Protein AF-A0A8W8LAD9-F1 (afdb_monomer_lite)

Structure (mmCIF, N/CA/C/O backbone):
data_AF-A0A8W8LAD9-F1
#
_entry.id   AF-A0A8W8LAD9-F1
#
loop_
_atom_site.group_PDB
_atom_site.id
_atom_site.type_symbol
_atom_site.label_atom_id
_atom_site.label_alt_id
_atom_site.label_comp_id
_atom_site.label_asym_id
_atom_site.label_entity_id
_atom_site.label_seq_id
_atom_site.pdbx_PDB_ins_code
_atom_site.Cartn_x
_atom_site.Cartn_y
_atom_site.Cartn_z
_atom_site.occupancy
_atom_site.B_iso_or_equiv
_atom_site.auth_seq_id
_atom_site.auth_comp_id
_atom_site.auth_asym_id
_atom_site.auth_atom_id
_atom_site.pdbx_PDB_model_num
ATOM 1 N N . MET A 1 1 ? -3.032 -7.713 -6.790 1.00 77.12 1 MET A N 1
ATOM 2 C CA . MET A 1 1 ? -3.768 -6.430 -6.745 1.00 77.12 1 MET A CA 1
ATOM 3 C C . MET A 1 1 ? -3.231 -5.543 -7.845 1.00 77.12 1 MET A C 1
ATOM 5 O O . MET A 1 1 ? -2.035 -5.616 -8.120 1.00 77.12 1 MET A O 1
ATOM 9 N N . THR A 1 2 ? -4.099 -4.743 -8.460 1.00 82.81 2 THR A N 1
ATOM 10 C CA . THR A 1 2 ? -3.738 -3.915 -9.614 1.00 82.81 2 THR A CA 1
ATOM 11 C C . THR A 1 2 ? -4.268 -2.495 -9.438 1.00 82.81 2 THR A C 1
ATOM 13 O O . THR A 1 2 ? -5.441 -2.317 -9.108 1.00 82.81 2 THR A O 1
ATOM 16 N N . PHE A 1 3 ? -3.408 -1.509 -9.668 1.00 80.69 3 PHE A N 1
ATOM 17 C CA . PHE A 1 3 ? -3.699 -0.082 -9.674 1.00 80.69 3 PHE A CA 1
ATOM 18 C C . PHE A 1 3 ? -3.751 0.407 -11.121 1.00 80.69 3 PHE A C 1
ATOM 20 O O . PHE A 1 3 ? -2.808 0.223 -11.886 1.00 80.69 3 PHE A O 1
ATOM 27 N N . ASP A 1 4 ? -4.869 1.022 -11.499 1.00 83.62 4 ASP A N 1
ATOM 28 C CA . ASP A 1 4 ? -5.050 1.622 -12.819 1.00 83.62 4 ASP A CA 1
ATOM 29 C C . ASP A 1 4 ? -4.701 3.112 -12.755 1.00 83.62 4 ASP A C 1
ATOM 31 O O . ASP A 1 4 ? -5.541 3.957 -12.424 1.00 83.62 4 ASP A O 1
ATOM 35 N N . TYR A 1 5 ? -3.446 3.438 -13.065 1.00 83.12 5 TYR A N 1
ATOM 36 C CA . TYR A 1 5 ? -2.963 4.815 -12.968 1.00 83.12 5 TYR A CA 1
ATOM 37 C C . TYR A 1 5 ? -3.511 5.760 -14.039 1.00 83.12 5 TYR A C 1
ATOM 39 O O . TYR A 1 5 ? -3.351 6.973 -13.921 1.00 83.12 5 TYR A O 1
ATOM 47 N N . SER A 1 6 ? -4.224 5.240 -15.046 1.00 85.12 6 SER A N 1
ATOM 48 C CA . SER A 1 6 ? -4.995 6.092 -15.959 1.00 85.12 6 SER A CA 1
ATOM 49 C C . SER A 1 6 ? -6.181 6.764 -15.256 1.00 85.12 6 SER A C 1
ATOM 51 O O . SER A 1 6 ? -6.637 7.820 -15.688 1.00 85.12 6 SER A O 1
ATOM 53 N N . LYS A 1 7 ? -6.654 6.176 -14.147 1.00 79.31 7 LYS A N 1
ATOM 54 C CA . LYS A 1 7 ? -7.744 6.705 -13.313 1.00 79.31 7 LYS A CA 1
ATOM 55 C C . LYS A 1 7 ? -7.243 7.468 -12.090 1.00 79.31 7 LYS A C 1
ATOM 57 O O . LYS A 1 7 ? -7.933 8.361 -11.615 1.00 79.31 7 LYS A O 1
ATOM 62 N N . CYS A 1 8 ? -6.062 7.125 -11.578 1.00 73.50 8 CYS A N 1
ATOM 63 C CA . CYS A 1 8 ? -5.424 7.815 -10.459 1.00 73.50 8 CYS A CA 1
ATOM 64 C C . CYS A 1 8 ? -3.922 7.942 -10.721 1.00 73.50 8 CYS A C 1
ATOM 66 O O . CYS A 1 8 ? -3.195 6.963 -10.624 1.00 73.50 8 CYS A O 1
ATOM 68 N N . SER A 1 9 ? -3.429 9.142 -11.026 1.00 81.25 9 SER A N 1
ATOM 69 C CA . SER A 1 9 ? -2.015 9.335 -11.386 1.00 81.25 9 SER A CA 1
ATOM 70 C C . SER A 1 9 ? -1.041 9.186 -10.211 1.00 81.25 9 SER A C 1
ATOM 72 O O . SER A 1 9 ? 0.173 9.231 -10.408 1.00 81.25 9 SER A O 1
ATOM 74 N N . THR A 1 10 ? -1.539 9.059 -8.979 1.00 82.94 10 THR A N 1
ATOM 75 C CA . THR A 1 10 ? -0.693 8.839 -7.809 1.00 82.94 10 THR A CA 1
ATOM 76 C C . THR A 1 10 ? -0.142 7.420 -7.843 1.00 82.94 10 THR A C 1
ATOM 78 O O . THR A 1 10 ? -0.891 6.454 -7.720 1.00 82.94 10 THR A O 1
ATOM 81 N N . VAL A 1 11 ? 1.180 7.297 -7.961 1.00 86.81 11 VAL A N 1
ATOM 82 C CA . VAL A 1 11 ? 1.866 6.006 -7.867 1.00 86.81 11 VAL A CA 1
ATOM 83 C C . VAL A 1 11 ? 1.709 5.465 -6.452 1.00 86.81 11 VAL A C 1
ATOM 85 O O . VAL A 1 11 ? 2.156 6.084 -5.488 1.00 86.81 11 VAL A O 1
ATOM 88 N N . GLN A 1 12 ? 1.070 4.306 -6.348 1.00 85.38 12 GLN A N 1
ATOM 89 C CA . GLN A 1 12 ? 0.812 3.600 -5.102 1.00 85.38 12 GLN A CA 1
ATOM 90 C C . GLN A 1 12 ? 1.642 2.326 -5.056 1.00 85.38 12 GLN A C 1
ATOM 92 O O . GLN A 1 12 ? 2.158 1.848 -6.067 1.00 85.38 12 GLN A O 1
ATOM 97 N N . ALA A 1 13 ? 1.813 1.773 -3.860 1.00 87.88 13 ALA A N 1
ATOM 98 C CA . ALA A 1 13 ? 2.574 0.542 -3.670 1.00 87.88 13 ALA A CA 1
ATOM 99 C C . ALA A 1 13 ? 4.032 0.589 -4.157 1.00 87.88 13 ALA A C 1
ATOM 101 O O . ALA A 1 13 ? 4.663 -0.464 -4.249 1.00 87.88 13 ALA A O 1
ATOM 102 N N . PHE A 1 14 ? 4.543 1.779 -4.495 1.00 91.38 14 PHE A N 1
ATOM 103 C CA . PHE A 1 14 ? 5.841 1.992 -5.133 1.00 91.38 14 PHE A CA 1
ATOM 104 C C . PHE A 1 14 ? 6.059 1.103 -6.370 1.00 91.38 14 PHE A C 1
ATOM 106 O O . PHE A 1 14 ? 7.172 0.630 -6.604 1.00 91.38 14 PHE A O 1
ATOM 113 N N . SER A 1 15 ? 4.995 0.854 -7.142 1.00 90.88 15 SER A N 1
ATOM 114 C CA . SER A 1 15 ? 5.026 0.050 -8.368 1.00 90.88 15 SER A CA 1
ATOM 115 C C . SER A 1 15 ? 4.668 0.917 -9.565 1.00 90.88 15 SER A C 1
ATOM 117 O O . SER A 1 15 ? 3.594 1.519 -9.582 1.00 90.88 15 SER A O 1
ATOM 119 N N . GLN A 1 16 ? 5.548 0.963 -10.566 1.00 90.56 16 GLN A N 1
ATOM 120 C CA . GLN A 1 16 ? 5.328 1.719 -11.800 1.00 90.56 16 GLN A CA 1
ATOM 121 C C . GLN A 1 16 ? 4.215 1.103 -12.649 1.00 90.56 16 GLN A C 1
ATOM 123 O O . GLN A 1 16 ? 3.395 1.804 -13.234 1.00 90.56 16 GLN A O 1
ATOM 128 N N . GLU A 1 17 ? 4.190 -0.222 -12.700 1.00 90.06 17 GLU A N 1
ATOM 129 C CA . GLU A 1 17 ? 3.254 -1.027 -13.474 1.00 90.06 17 GLU A CA 1
ATOM 130 C C . GLU A 1 17 ? 1.891 -1.128 -12.781 1.00 90.06 17 GLU A C 1
ATOM 132 O O . GLU A 1 17 ? 0.915 -1.567 -13.385 1.00 90.06 17 GLU A O 1
ATOM 137 N N . GLY A 1 18 ? 1.829 -0.752 -11.499 1.00 88.19 18 GLY A N 1
ATOM 138 C CA . GLY A 1 18 ? 0.628 -0.832 -10.679 1.00 88.19 18 GLY A CA 1
ATOM 139 C C . GLY A 1 18 ? 0.247 -2.265 -10.321 1.00 88.19 18 GLY A C 1
ATOM 140 O O . GLY A 1 18 ? -0.863 -2.494 -9.859 1.00 88.19 18 GLY A O 1
ATOM 141 N N . ILE A 1 19 ? 1.122 -3.251 -10.514 1.00 89.12 19 ILE A N 1
ATOM 142 C CA . ILE A 1 19 ? 0.826 -4.663 -10.247 1.00 89.12 19 ILE A CA 1
ATOM 143 C C . ILE A 1 19 ? 1.607 -5.099 -9.012 1.00 89.12 19 ILE A C 1
ATOM 145 O O . ILE A 1 19 ? 2.827 -4.997 -8.982 1.00 89.12 19 ILE A O 1
ATOM 149 N N . VAL A 1 20 ? 0.915 -5.632 -8.003 1.00 89.00 20 VAL A N 1
ATOM 150 C CA . VAL A 1 20 ? 1.547 -6.193 -6.798 1.00 89.00 20 VAL A CA 1
ATOM 151 C C . VAL A 1 20 ? 0.904 -7.511 -6.377 1.00 89.00 20 VAL A C 1
ATOM 153 O O . VAL A 1 20 ? -0.308 -7.708 -6.510 1.00 89.00 20 VAL A O 1
ATOM 156 N N . SER A 1 21 ? 1.704 -8.406 -5.807 1.00 88.81 21 SER A N 1
ATOM 157 C CA . SER A 1 21 ? 1.265 -9.712 -5.303 1.00 88.81 21 SER A CA 1
ATOM 158 C C . SER A 1 21 ? 1.271 -9.730 -3.780 1.00 88.81 21 SER A C 1
ATOM 160 O O . SER A 1 21 ? 2.230 -9.279 -3.163 1.00 88.81 21 SER A O 1
ATOM 162 N N . CYS A 1 22 ? 0.221 -10.260 -3.153 1.00 87.56 22 CYS A N 1
ATOM 163 C CA . CYS A 1 22 ? 0.200 -10.418 -1.699 1.00 87.56 22 CYS A CA 1
ATOM 164 C C . CYS A 1 22 ? 1.201 -11.499 -1.276 1.00 87.56 22 CYS A C 1
ATOM 166 O O . CYS A 1 22 ? 1.180 -12.599 -1.825 1.00 87.56 22 CYS A O 1
ATOM 168 N N . VAL A 1 23 ? 2.071 -11.180 -0.318 1.00 86.88 23 VAL A N 1
ATOM 169 C CA . VAL A 1 23 ? 3.043 -12.123 0.258 1.00 86.88 23 VAL A CA 1
ATOM 170 C C . VAL A 1 23 ? 2.556 -12.622 1.610 1.00 86.88 23 VAL A C 1
ATOM 172 O O . VAL A 1 23 ? 2.636 -13.811 1.903 1.00 86.88 23 VAL A O 1
ATOM 175 N N . TYR A 1 24 ? 2.053 -11.714 2.443 1.00 84.62 24 TYR A N 1
ATOM 176 C CA . TYR A 1 24 ? 1.583 -12.033 3.784 1.00 84.62 24 TYR A CA 1
ATOM 177 C C . TYR A 1 24 ? 0.542 -11.016 4.234 1.00 84.62 24 TYR A C 1
ATOM 179 O O . TYR A 1 24 ? 0.640 -9.838 3.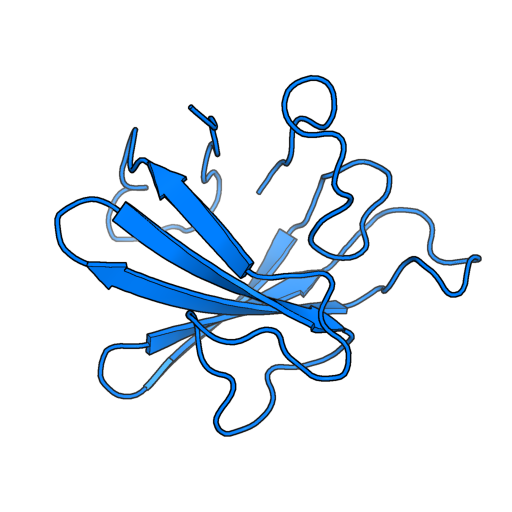894 1.00 84.62 24 TYR A O 1
ATOM 187 N N . SER A 1 25 ? -0.414 -11.449 5.051 1.00 86.94 25 SER A N 1
ATOM 188 C CA . SER A 1 25 ? -1.359 -10.551 5.704 1.00 86.94 25 SER A CA 1
ATOM 189 C C . SER A 1 25 ? -1.652 -10.983 7.131 1.00 86.94 25 SER A C 1
ATOM 191 O O . SER A 1 25 ? -1.677 -12.175 7.426 1.00 86.94 25 SER A O 1
ATOM 193 N N . THR A 1 26 ? -1.937 -10.018 7.997 1.00 86.81 26 THR A N 1
ATOM 194 C CA . THR A 1 26 ? -2.373 -10.252 9.374 1.00 86.81 26 THR A CA 1
ATOM 195 C C . THR A 1 26 ? -3.413 -9.219 9.798 1.00 86.81 26 THR A C 1
ATOM 197 O O . THR A 1 26 ? -3.505 -8.146 9.207 1.00 86.81 26 THR A O 1
ATOM 200 N N . LEU A 1 27 ? -4.186 -9.537 10.832 1.00 87.81 27 LEU A N 1
ATOM 201 C CA . LEU A 1 27 ? -5.172 -8.650 11.438 1.00 87.81 27 LEU A CA 1
ATOM 202 C C . LEU A 1 27 ? -4.752 -8.365 12.881 1.00 87.81 27 LEU A C 1
ATOM 204 O O . LEU A 1 27 ? -4.573 -9.293 13.669 1.00 87.81 27 LEU A O 1
ATOM 208 N N . VAL A 1 28 ? -4.607 -7.087 13.229 1.00 88.00 28 VAL A N 1
ATOM 209 C CA . VAL A 1 28 ? -4.329 -6.648 14.603 1.00 88.00 28 VAL A CA 1
ATOM 210 C C . VAL A 1 28 ? -5.413 -5.660 15.014 1.00 88.00 28 VAL A C 1
ATOM 212 O O . VAL A 1 28 ? -5.522 -4.568 14.457 1.00 88.00 28 VAL A O 1
ATOM 215 N N . GLY A 1 29 ? -6.247 -6.061 15.976 1.00 89.00 29 GLY A N 1
ATOM 216 C CA . GLY A 1 29 ? -7.467 -5.323 16.301 1.00 89.00 29 GLY A CA 1
ATOM 217 C C . GLY A 1 29 ? -8.409 -5.280 15.095 1.00 89.00 29 GLY A C 1
ATOM 218 O O . GLY A 1 29 ? -8.816 -6.324 14.593 1.00 89.00 29 GLY A O 1
ATOM 219 N N . SER A 1 30 ? -8.731 -4.075 14.622 1.00 87.06 30 SER A N 1
ATOM 220 C CA . SER A 1 30 ? -9.559 -3.833 13.430 1.00 87.06 30 SER A CA 1
ATOM 221 C C . SER A 1 30 ? -8.753 -3.488 12.172 1.00 87.06 30 SER A C 1
ATOM 223 O O . SER A 1 30 ? -9.347 -3.194 11.136 1.00 87.06 30 SER A O 1
ATOM 225 N N . THR A 1 31 ? -7.419 -3.490 12.250 1.00 90.31 31 THR A N 1
ATOM 226 C CA . THR A 1 31 ? -6.552 -3.088 11.137 1.00 90.31 31 THR A CA 1
ATOM 227 C C . THR A 1 31 ? -5.947 -4.304 10.450 1.00 90.31 31 THR A C 1
ATOM 229 O O . THR A 1 31 ? -5.235 -5.098 11.071 1.00 90.31 31 THR A O 1
ATOM 232 N N . TYR A 1 32 ? -6.199 -4.423 9.149 1.00 90.12 32 TYR A N 1
ATOM 233 C CA . TYR A 1 32 ? -5.537 -5.390 8.285 1.00 90.12 32 TYR A CA 1
ATOM 234 C C . TYR A 1 32 ? -4.188 -4.847 7.832 1.00 90.12 32 TYR A C 1
ATOM 236 O O . TYR A 1 32 ? -4.103 -3.752 7.289 1.00 90.12 32 TYR A O 1
ATOM 244 N N . PHE A 1 33 ? -3.141 -5.640 7.999 1.00 90.31 33 PHE A N 1
ATOM 245 C CA . PHE A 1 33 ? -1.812 -5.351 7.486 1.00 90.31 33 PHE A CA 1
ATOM 246 C C . PHE A 1 33 ? -1.486 -6.343 6.380 1.00 90.31 33 PHE A C 1
ATOM 248 O O . PHE A 1 33 ? -1.622 -7.548 6.586 1.00 90.31 33 PHE A O 1
ATOM 255 N N . ALA A 1 34 ? -1.060 -5.857 5.219 1.00 90.19 34 ALA A N 1
ATOM 256 C CA . ALA A 1 34 ? -0.700 -6.691 4.080 1.00 90.19 34 ALA A CA 1
ATOM 257 C C . ALA A 1 34 ? 0.671 -6.292 3.535 1.00 90.19 34 ALA A C 1
ATOM 259 O O . ALA A 1 34 ? 0.858 -5.172 3.068 1.00 90.19 34 ALA A O 1
ATOM 260 N N . SER A 1 35 ? 1.612 -7.230 3.553 1.00 90.19 35 SER A N 1
ATOM 261 C CA . SER A 1 35 ? 2.891 -7.108 2.863 1.00 90.19 35 SER A CA 1
ATOM 262 C C . SER A 1 35 ? 2.731 -7.609 1.434 1.00 90.19 35 SER A C 1
ATOM 264 O O . SER A 1 35 ? 2.304 -8.746 1.206 1.00 90.19 35 SER A O 1
ATOM 266 N N . VAL A 1 36 ? 3.106 -6.781 0.467 1.00 90.50 36 VAL A N 1
ATOM 267 C CA . VAL A 1 36 ? 3.011 -7.097 -0.958 1.00 90.50 36 VAL A CA 1
ATOM 268 C C . VAL A 1 36 ? 4.366 -6.994 -1.643 1.00 90.50 36 VAL A C 1
ATOM 270 O O . VAL A 1 36 ? 5.232 -6.225 -1.233 1.00 90.50 36 VAL A O 1
ATOM 273 N N . LEU A 1 37 ? 4.530 -7.781 -2.699 1.00 91.25 37 LEU A N 1
ATOM 274 C CA . LEU A 1 37 ? 5.676 -7.798 -3.593 1.00 91.25 37 LEU A CA 1
ATOM 275 C C . LEU A 1 37 ? 5.324 -7.024 -4.864 1.00 91.25 37 LEU A C 1
ATOM 277 O O . LEU A 1 37 ? 4.363 -7.375 -5.549 1.00 91.25 37 LEU A O 1
ATOM 281 N N . ASN A 1 38 ? 6.134 -6.030 -5.207 1.00 93.38 38 ASN A N 1
ATOM 282 C CA . ASN A 1 38 ? 6.175 -5.451 -6.543 1.00 93.38 38 ASN A CA 1
ATOM 283 C C . ASN A 1 38 ? 7.088 -6.332 -7.421 1.00 93.38 38 ASN A C 1
ATOM 285 O O . ASN A 1 38 ? 8.290 -6.390 -7.153 1.00 93.38 38 ASN A O 1
ATOM 289 N N . PRO A 1 39 ? 6.578 -7.057 -8.431 1.00 91.06 39 PRO A N 1
ATOM 290 C CA . PRO A 1 39 ? 7.404 -7.865 -9.324 1.00 91.06 39 PRO A CA 1
ATOM 291 C C . PRO A 1 39 ? 8.141 -7.024 -10.379 1.00 91.06 39 PRO A C 1
ATOM 293 O O . PRO A 1 39 ? 9.093 -7.531 -10.968 1.00 91.06 39 PRO A O 1
ATOM 296 N N . GLY A 1 40 ? 7.742 -5.767 -10.584 1.00 90.81 40 GLY A N 1
ATOM 297 C CA . GLY A 1 40 ? 8.296 -4.860 -11.584 1.00 90.81 40 GLY A CA 1
ATOM 298 C C . GLY A 1 40 ? 9.713 -4.360 -11.301 1.00 90.81 40 GLY A C 1
ATOM 299 O O . GLY A 1 40 ? 10.436 -4.870 -10.431 1.00 90.81 40 GLY A O 1
ATOM 300 N N . GLU A 1 41 ? 10.110 -3.354 -12.076 1.00 87.62 41 GLU A N 1
ATOM 301 C CA . GLU A 1 41 ? 11.423 -2.712 -11.981 1.00 87.62 41 GLU A CA 1
ATOM 302 C C . GLU A 1 41 ? 11.539 -1.860 -10.702 1.00 87.62 41 GLU A C 1
ATOM 304 O O . GLU A 1 41 ? 10.585 -1.208 -10.275 1.00 87.62 41 GLU A O 1
ATOM 309 N N . VAL A 1 42 ? 12.719 -1.864 -10.068 1.00 90.12 42 VAL A N 1
ATOM 310 C CA . VAL A 1 42 ? 12.980 -1.133 -8.808 1.00 90.12 42 VAL A CA 1
ATOM 311 C C . VAL A 1 42 ? 14.275 -0.316 -8.840 1.00 90.12 42 VAL A C 1
ATOM 313 O O . VAL A 1 42 ? 14.744 0.140 -7.803 1.00 90.12 42 VAL A O 1
ATOM 316 N N . ALA A 1 43 ? 14.867 -0.107 -10.019 1.00 81.44 43 ALA A N 1
ATOM 317 C CA . ALA A 1 43 ? 16.110 0.651 -10.179 1.00 81.44 43 ALA A CA 1
ATOM 318 C C . ALA A 1 43 ? 16.033 2.129 -9.730 1.00 81.44 43 ALA A C 1
ATOM 320 O O . ALA A 1 43 ? 17.068 2.751 -9.496 1.00 81.44 43 ALA A O 1
ATOM 321 N N . SER A 1 44 ? 14.832 2.705 -9.607 1.00 81.94 44 SER A N 1
ATOM 322 C CA . SER A 1 44 ? 14.620 4.069 -9.100 1.00 81.94 44 SER A CA 1
ATOM 323 C C . SER A 1 44 ? 14.347 4.074 -7.595 1.00 81.94 44 SER A C 1
ATOM 325 O O . SER A 1 44 ? 13.627 3.216 -7.095 1.00 81.94 44 SER A O 1
ATOM 327 N N . SER A 1 45 ? 14.802 5.116 -6.888 1.00 78.50 45 SER A N 1
ATOM 328 C CA . SER A 1 45 ? 14.476 5.348 -5.470 1.00 78.50 45 SER A CA 1
ATOM 329 C C . SER A 1 45 ? 12.983 5.589 -5.204 1.00 78.50 45 SER A C 1
ATOM 331 O O . SER A 1 45 ? 12.548 5.582 -4.055 1.00 78.50 45 SER A O 1
ATOM 333 N N . THR A 1 46 ? 12.190 5.810 -6.255 1.00 83.31 46 THR A N 1
ATOM 334 C CA . THR A 1 46 ? 10.729 5.948 -6.182 1.00 83.31 46 THR A CA 1
ATOM 335 C C . THR A 1 46 ? 10.012 4.602 -6.045 1.00 83.31 46 THR A C 1
ATOM 337 O O . THR A 1 46 ? 8.883 4.568 -5.558 1.00 83.31 46 THR A O 1
ATOM 340 N N . TYR A 1 47 ? 10.636 3.498 -6.462 1.00 91.38 47 TYR A N 1
ATOM 341 C CA . TYR A 1 47 ? 10.008 2.180 -6.499 1.00 91.38 47 TYR A CA 1
ATOM 342 C C . TYR A 1 47 ? 10.598 1.261 -5.437 1.00 91.38 47 TYR A C 1
ATOM 344 O O . TYR A 1 47 ? 11.779 1.337 -5.112 1.00 91.38 47 TYR A O 1
ATOM 352 N N . ASN A 1 48 ? 9.773 0.375 -4.887 1.00 91.44 48 ASN A N 1
ATOM 353 C CA . ASN A 1 48 ? 10.194 -0.534 -3.829 1.00 91.44 48 ASN A CA 1
ATOM 354 C C . ASN A 1 48 ? 9.756 -1.955 -4.151 1.00 91.44 48 ASN A C 1
ATOM 356 O O . ASN A 1 48 ? 8.676 -2.181 -4.692 1.00 91.44 48 ASN A O 1
ATOM 360 N N . ARG A 1 49 ? 10.611 -2.922 -3.798 1.00 93.69 49 ARG A N 1
ATOM 361 C CA . ARG A 1 49 ? 10.329 -4.351 -3.990 1.00 93.69 49 ARG A CA 1
ATOM 362 C C . ARG A 1 49 ? 9.203 -4.826 -3.075 1.00 93.69 49 ARG A C 1
ATOM 364 O O . ARG A 1 49 ? 8.403 -5.659 -3.486 1.00 93.69 49 ARG A O 1
ATOM 371 N N . PHE A 1 50 ? 9.147 -4.293 -1.857 1.00 92.75 50 PHE A N 1
ATOM 372 C CA . PHE A 1 50 ? 8.127 -4.619 -0.870 1.00 92.75 50 PHE A CA 1
ATOM 373 C C . PHE A 1 50 ? 7.410 -3.365 -0.395 1.00 92.75 50 PHE A C 1
ATOM 375 O O . PHE A 1 50 ? 8.033 -2.314 -0.227 1.00 92.75 50 PHE A O 1
ATOM 382 N N . THR A 1 51 ? 6.121 -3.530 -0.129 1.00 93.06 51 THR A N 1
ATOM 383 C CA . THR A 1 51 ? 5.248 -2.487 0.403 1.00 93.06 51 THR A CA 1
ATOM 384 C C . THR A 1 51 ? 4.374 -3.092 1.485 1.00 93.06 51 THR A C 1
ATOM 386 O O . THR A 1 51 ? 3.811 -4.171 1.290 1.00 93.06 51 THR A O 1
ATOM 389 N N . CYS A 1 52 ? 4.206 -2.384 2.596 1.00 92.31 52 CYS A N 1
ATOM 390 C CA . CYS A 1 52 ? 3.134 -2.665 3.532 1.00 92.31 52 CYS A CA 1
ATOM 391 C C . CYS A 1 52 ? 1.930 -1.770 3.287 1.00 92.31 52 CYS A C 1
ATOM 393 O O . CYS A 1 52 ? 2.060 -0.549 3.205 1.00 92.31 52 CYS A O 1
ATOM 395 N N . PHE A 1 53 ? 0.754 -2.379 3.293 1.00 92.31 53 PHE A N 1
ATOM 396 C CA . PHE A 1 53 ? -0.512 -1.689 3.441 1.00 92.31 53 PHE A CA 1
ATOM 397 C C . PHE A 1 53 ? -1.075 -1.869 4.843 1.00 92.31 53 PHE A C 1
ATOM 399 O O . PHE A 1 53 ? -1.129 -2.994 5.339 1.00 92.31 53 PHE A O 1
ATOM 406 N N . ALA A 1 54 ? -1.567 -0.784 5.435 1.00 93.31 54 ALA A N 1
ATOM 407 C CA . ALA A 1 54 ? -2.471 -0.823 6.578 1.00 93.31 54 ALA A CA 1
ATOM 408 C C . ALA A 1 54 ? -3.867 -0.430 6.096 1.00 93.31 54 ALA A C 1
ATOM 410 O O . ALA A 1 54 ? -4.030 0.643 5.522 1.00 93.31 54 ALA A O 1
ATOM 411 N N . LEU A 1 55 ? -4.854 -1.294 6.313 1.00 91.50 55 LEU A N 1
ATOM 412 C CA . LEU A 1 55 ? -6.224 -1.142 5.845 1.00 91.50 55 LEU A CA 1
ATOM 413 C C . LEU A 1 55 ? -7.199 -1.161 7.022 1.00 91.50 55 LEU A C 1
ATOM 415 O O . LEU A 1 55 ? -7.091 -2.007 7.910 1.00 91.50 55 LEU A O 1
ATOM 419 N N . SER A 1 56 ? -8.208 -0.301 6.981 1.00 91.50 56 SER A N 1
ATOM 420 C CA . SER A 1 56 ? -9.389 -0.407 7.839 1.00 91.50 56 SER A CA 1
ATOM 421 C C . SER A 1 56 ? -10.647 -0.116 7.044 1.00 91.50 56 SER A C 1
ATOM 423 O O . SER A 1 56 ? -10.645 0.747 6.170 1.00 91.50 56 SER A O 1
ATOM 425 N N . GLU A 1 57 ? -11.733 -0.795 7.383 1.00 88.25 57 GLU A N 1
ATOM 426 C CA . GLU A 1 57 ? -13.050 -0.514 6.824 1.00 88.25 57 GLU A CA 1
ATOM 427 C C . GLU A 1 57 ? -13.825 0.412 7.767 1.00 88.25 57 GLU A C 1
ATOM 429 O O . GLU A 1 57 ? -13.761 0.261 8.989 1.00 88.25 57 GLU A O 1
ATOM 434 N N . ASN A 1 58 ? -14.502 1.407 7.200 1.00 84.19 58 ASN A N 1
ATOM 435 C CA . ASN A 1 58 ? -15.404 2.290 7.920 1.00 84.19 58 ASN A CA 1
ATOM 436 C C . ASN A 1 58 ? -16.538 2.744 6.992 1.00 84.19 58 ASN A C 1
ATOM 438 O O . ASN A 1 58 ? -16.299 3.451 6.011 1.00 84.19 58 ASN A O 1
ATOM 442 N N . GLY A 1 59 ? -17.775 2.366 7.315 1.00 82.06 59 GLY A N 1
ATOM 443 C CA . GLY A 1 59 ? -18.967 2.864 6.627 1.00 82.06 59 GLY A CA 1
ATOM 444 C C . GLY A 1 59 ? -19.049 2.483 5.145 1.00 82.06 59 GLY A C 1
ATOM 445 O O . GLY A 1 59 ? -19.556 3.264 4.345 1.00 82.06 59 GLY A O 1
ATOM 446 N N . GLY A 1 60 ? -18.538 1.310 4.762 1.00 80.62 60 GLY A N 1
ATOM 447 C CA . GLY A 1 60 ? -18.517 0.819 3.381 1.00 80.62 60 GLY A CA 1
ATOM 448 C C . GLY A 1 60 ? -17.333 1.318 2.546 1.00 80.62 60 GLY A C 1
ATOM 449 O O . GLY A 1 60 ? -17.259 1.027 1.350 1.00 80.62 60 GLY A O 1
ATOM 450 N N . GLN A 1 61 ? -16.401 2.051 3.156 1.00 83.88 61 GLN A N 1
ATOM 451 C CA . GLN A 1 61 ? -15.159 2.499 2.529 1.00 83.88 61 GLN A CA 1
ATOM 452 C C . GLN A 1 61 ? -13.961 1.826 3.191 1.00 83.88 61 GLN A C 1
ATOM 454 O O . GLN A 1 61 ? -13.944 1.601 4.399 1.00 83.88 61 GLN A O 1
ATOM 459 N N . VAL A 1 62 ? -12.930 1.533 2.403 1.00 87.38 62 VAL A N 1
ATOM 460 C CA . VAL A 1 62 ? -11.644 1.056 2.914 1.00 87.38 62 VAL A CA 1
ATOM 461 C C . VAL A 1 62 ? -10.657 2.209 2.908 1.00 87.38 62 VAL A C 1
ATOM 463 O O . VAL A 1 62 ? -10.303 2.735 1.857 1.00 87.38 62 VAL A O 1
ATOM 466 N N . MET A 1 63 ? -10.188 2.578 4.091 1.00 91.12 63 MET A N 1
ATOM 467 C CA . MET A 1 63 ? -9.052 3.470 4.268 1.00 91.12 63 MET A CA 1
ATOM 468 C C . MET A 1 63 ? -7.770 2.657 4.206 1.00 91.12 63 MET A C 1
ATOM 470 O O . MET A 1 63 ? -7.682 1.602 4.834 1.00 91.12 63 MET A O 1
ATOM 474 N N . MET A 1 64 ? -6.784 3.138 3.459 1.00 91.25 64 MET A N 1
ATOM 475 C CA . MET A 1 64 ? -5.512 2.457 3.272 1.00 91.25 64 MET A CA 1
ATOM 476 C C . MET A 1 64 ? -4.356 3.451 3.334 1.00 91.25 64 MET A C 1
ATOM 478 O O . MET A 1 64 ? -4.402 4.486 2.680 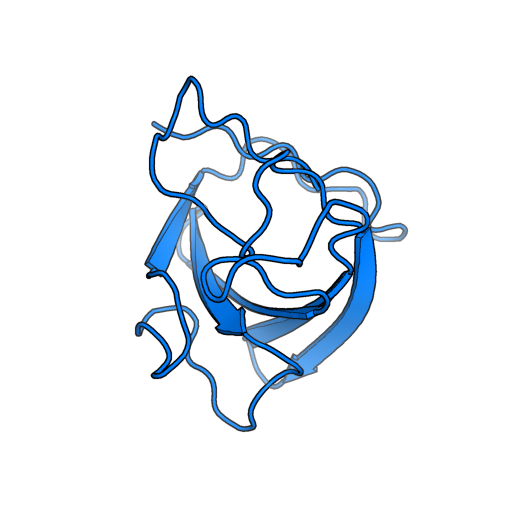1.00 91.25 64 MET A O 1
ATOM 482 N N . SER A 1 65 ? -3.283 3.101 4.035 1.00 93.12 65 SER A N 1
ATOM 483 C CA . SER A 1 65 ? -1.979 3.752 3.875 1.00 93.12 65 SER A CA 1
ATOM 484 C C . SER A 1 65 ? -0.955 2.748 3.375 1.00 93.12 65 SER A C 1
ATOM 486 O O . SER A 1 65 ? -1.040 1.557 3.688 1.00 93.12 65 SER A O 1
ATOM 488 N N . ASP A 1 66 ? 0.021 3.224 2.612 1.00 92.50 66 ASP A N 1
ATOM 489 C CA . ASP A 1 66 ? 1.154 2.437 2.148 1.00 92.50 66 ASP A CA 1
ATOM 490 C C . ASP A 1 66 ? 2.453 2.870 2.842 1.00 92.50 66 ASP A C 1
ATOM 492 O O . ASP A 1 66 ? 2.580 3.987 3.338 1.00 92.50 66 ASP A O 1
ATOM 496 N N . SER A 1 67 ? 3.424 1.964 2.912 1.00 93.25 67 SER A N 1
ATOM 497 C CA . SER A 1 67 ? 4.752 2.212 3.471 1.00 93.25 67 SER A CA 1
ATOM 498 C C . SER A 1 67 ? 5.767 1.341 2.747 1.00 93.25 67 SER A C 1
ATOM 500 O O . SER A 1 67 ? 5.541 0.139 2.592 1.00 93.25 67 SER A O 1
ATOM 502 N N . ALA A 1 68 ? 6.887 1.917 2.310 1.00 91.56 68 ALA A N 1
ATOM 503 C CA . ALA A 1 68 ? 7.957 1.138 1.696 1.00 91.56 68 ALA A CA 1
ATOM 504 C C . ALA A 1 68 ? 8.535 0.125 2.702 1.00 91.56 68 ALA A C 1
ATOM 506 O O . ALA A 1 68 ? 8.793 0.474 3.858 1.00 91.56 68 ALA A O 1
ATOM 507 N N . GLY A 1 69 ? 8.760 -1.111 2.251 1.00 87.00 69 GLY A N 1
ATOM 508 C CA . GLY A 1 69 ? 9.310 -2.202 3.055 1.00 87.00 69 GLY A CA 1
ATOM 509 C C . GLY A 1 69 ? 8.253 -3.112 3.687 1.00 87.00 69 GLY A C 1
ATOM 510 O O . GLY A 1 69 ? 7.192 -3.362 3.116 1.00 87.00 69 GLY A O 1
ATOM 511 N N . SER A 1 70 ? 8.585 -3.677 4.848 1.00 77.81 70 SER A N 1
ATOM 512 C CA . SER A 1 70 ? 7.696 -4.544 5.626 1.00 77.81 70 SER A CA 1
ATOM 513 C C . SER A 1 70 ? 6.739 -3.735 6.503 1.00 77.81 70 SER A C 1
ATOM 515 O O . SER A 1 70 ? 6.944 -2.546 6.746 1.00 77.81 70 SER A O 1
ATOM 517 N N . CYS A 1 71 ? 5.682 -4.385 6.997 1.00 78.44 71 CYS A N 1
ATOM 518 C CA . CYS A 1 71 ? 4.716 -3.720 7.861 1.00 78.44 71 CYS A CA 1
ATOM 519 C C . CYS A 1 71 ? 5.338 -3.220 9.157 1.00 78.44 71 CYS A C 1
ATOM 521 O O . CYS A 1 71 ? 5.804 -4.003 9.984 1.00 78.44 71 CYS A O 1
ATOM 523 N N . ALA A 1 72 ? 5.323 -1.896 9.316 1.00 70.44 72 ALA A N 1
ATOM 524 C CA . ALA A 1 72 ? 5.784 -1.232 10.518 1.00 70.44 72 ALA A CA 1
ATOM 525 C C . ALA A 1 72 ? 4.770 -1.443 11.650 1.00 70.44 72 ALA A C 1
ATOM 527 O O . ALA A 1 72 ? 3.556 -1.320 11.456 1.00 70.44 72 ALA A O 1
ATOM 528 N N . ALA A 1 73 ? 5.271 -1.736 12.852 1.00 70.75 73 ALA A N 1
ATOM 529 C CA . ALA A 1 73 ? 4.437 -1.8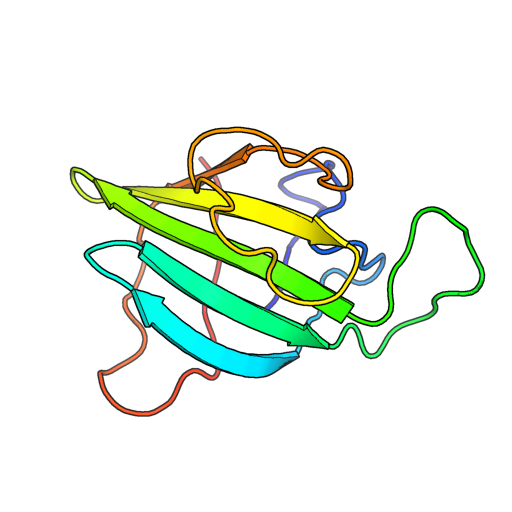04 14.043 1.00 70.75 73 ALA A CA 1
ATOM 530 C C . ALA A 1 73 ? 3.737 -0.451 14.260 1.00 70.75 73 ALA A C 1
ATOM 532 O O . ALA A 1 73 ? 4.394 0.580 14.379 1.00 70.75 73 ALA A O 1
ATOM 533 N N . GLY A 1 74 ? 2.402 -0.459 14.294 1.00 79.62 74 GLY A N 1
ATOM 534 C CA . GLY A 1 74 ? 1.604 0.746 14.533 1.00 79.62 74 GLY A CA 1
ATOM 535 C C . GLY A 1 74 ? 1.350 1.631 13.307 1.00 79.62 74 GLY A C 1
ATOM 536 O O . GLY A 1 74 ? 0.901 2.762 13.485 1.00 79.62 74 GLY A O 1
ATOM 537 N N . GLN A 1 75 ? 1.594 1.157 12.077 1.00 90.50 75 GLN A N 1
ATOM 538 C CA . GLN A 1 75 ? 1.150 1.884 10.881 1.00 90.50 75 GLN A CA 1
ATOM 539 C C . GLN A 1 75 ? -0.376 2.097 10.925 1.00 90.50 75 GLN A C 1
ATOM 541 O O . GLN A 1 75 ? -1.148 1.166 11.157 1.00 90.50 75 GLN A O 1
ATOM 546 N N . SER A 1 76 ? -0.808 3.342 10.714 1.00 93.56 76 SER A N 1
ATOM 547 C CA . SER A 1 76 ? -2.221 3.729 10.725 1.00 93.56 76 SER A CA 1
ATOM 548 C C . SER A 1 76 ? -2.804 3.695 9.309 1.00 93.56 76 SER A C 1
ATOM 550 O O . SER A 1 76 ? -2.175 4.253 8.409 1.00 93.56 76 SER A O 1
ATOM 552 N N . PRO A 1 77 ? -4.009 3.141 9.085 1.00 92.38 77 PRO A N 1
ATOM 553 C CA . PRO A 1 77 ? -4.681 3.181 7.780 1.00 92.38 77 PRO A CA 1
ATOM 554 C C . PRO A 1 77 ? -5.085 4.585 7.322 1.00 92.38 77 PRO A C 1
ATOM 556 O O . PRO A 1 77 ? -5.302 4.810 6.136 1.00 92.38 77 PRO A O 1
ATOM 559 N N . THR A 1 78 ? -5.216 5.529 8.256 1.00 94.31 78 THR A N 1
ATOM 560 C CA . THR A 1 78 ? -5.746 6.878 7.998 1.00 94.31 78 THR A CA 1
ATOM 561 C C . THR A 1 78 ? -4.679 7.965 8.059 1.00 94.31 78 THR A C 1
ATOM 563 O O . THR A 1 78 ? -4.986 9.137 7.856 1.00 94.31 78 THR A O 1
ATOM 566 N N . THR A 1 79 ? -3.429 7.600 8.344 1.00 93.31 79 THR A N 1
ATOM 567 C CA . THR A 1 79 ? -2.308 8.538 8.428 1.00 93.31 79 THR A CA 1
ATOM 568 C C . THR A 1 79 ? -1.207 8.070 7.495 1.00 93.31 79 THR A C 1
ATOM 570 O O . THR A 1 79 ? -0.806 6.908 7.535 1.00 93.31 79 THR A O 1
ATOM 573 N N . LYS A 1 80 ? -0.691 8.982 6.670 1.00 91.75 80 LYS A N 1
ATOM 574 C CA . LYS A 1 80 ? 0.432 8.698 5.774 1.00 91.75 80 LYS A CA 1
ATOM 575 C C . LYS A 1 80 ? 1.642 8.224 6.594 1.00 91.75 80 LYS A C 1
ATOM 577 O O . LYS A 1 80 ? 2.063 8.920 7.519 1.00 91.75 80 LYS A O 1
ATOM 582 N N . ALA A 1 81 ? 2.217 7.077 6.237 1.00 90.44 81 ALA A N 1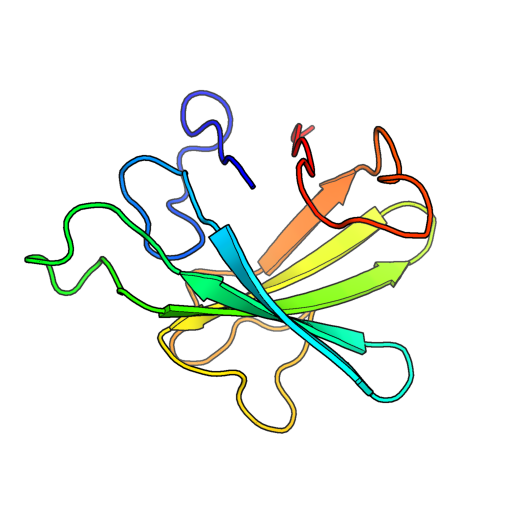
ATOM 583 C CA . ALA A 1 81 ? 3.460 6.601 6.841 1.00 90.44 81 ALA A CA 1
ATOM 584 C C . ALA A 1 81 ? 4.658 7.475 6.422 1.00 90.44 81 ALA A C 1
ATOM 586 O O . ALA A 1 81 ? 4.652 8.085 5.352 1.00 90.44 81 ALA A O 1
ATOM 587 N N . THR A 1 82 ? 5.724 7.507 7.229 1.00 89.06 82 THR A N 1
ATOM 588 C CA . THR A 1 82 ? 6.941 8.292 6.935 1.00 89.06 82 THR A CA 1
ATOM 589 C C . THR A 1 82 ? 7.532 7.959 5.564 1.00 89.06 82 THR A C 1
ATOM 591 O O . THR A 1 82 ? 7.905 8.859 4.815 1.00 89.06 82 THR A O 1
ATOM 594 N N . THR A 1 83 ? 7.572 6.670 5.220 1.00 89.19 83 THR A N 1
ATOM 595 C CA . THR A 1 83 ? 8.028 6.154 3.922 1.00 89.19 83 THR A CA 1
ATOM 596 C C . THR A 1 83 ? 6.863 5.814 2.990 1.00 89.19 83 THR A C 1
ATOM 598 O O . THR A 1 83 ? 7.051 5.061 2.041 1.00 89.19 83 THR A O 1
ATOM 601 N N . GLY A 1 84 ? 5.659 6.317 3.277 1.00 89.50 84 GLY A N 1
ATOM 602 C CA . GLY A 1 84 ? 4.443 6.095 2.498 1.00 89.50 84 GLY A CA 1
ATOM 603 C C . GLY A 1 84 ? 4.275 7.084 1.353 1.00 89.50 84 GLY A C 1
ATOM 604 O O . GLY A 1 84 ? 4.775 8.212 1.422 1.00 89.50 84 GLY A O 1
ATOM 605 N N . SER A 1 85 ? 3.533 6.696 0.317 1.00 88.50 85 SER A N 1
ATOM 606 C CA . SER A 1 85 ? 3.155 7.610 -0.763 1.00 88.50 85 SER A CA 1
ATOM 607 C C . SER A 1 85 ? 1.935 8.451 -0.374 1.00 88.50 85 SER A C 1
ATOM 609 O O . SER A 1 85 ? 1.873 9.632 -0.720 1.00 88.50 85 SER A O 1
ATOM 611 N N . GLY A 1 86 ? 1.014 7.908 0.431 1.00 88.50 86 GLY A N 1
ATOM 612 C CA . GLY A 1 86 ? -0.171 8.644 0.857 1.00 88.50 86 GLY A CA 1
ATOM 613 C C . GLY A 1 86 ? -1.167 7.845 1.692 1.00 88.50 86 GLY A C 1
ATOM 614 O O . GLY A 1 86 ? -0.844 6.831 2.307 1.00 88.50 86 GLY A O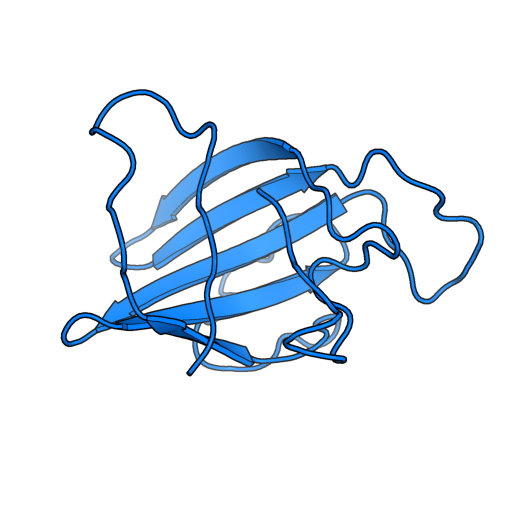 1
ATOM 615 N N . VAL A 1 87 ? -2.393 8.366 1.728 1.00 90.38 87 VAL A N 1
ATOM 616 C CA . VAL A 1 87 ? -3.583 7.676 2.230 1.00 90.38 87 VAL A CA 1
ATOM 617 C C . VAL A 1 87 ? -4.578 7.605 1.080 1.00 90.38 87 VAL A C 1
ATOM 619 O O . VAL A 1 87 ? -4.771 8.580 0.356 1.00 90.38 87 VAL A O 1
ATOM 622 N N . LEU A 1 88 ? -5.199 6.447 0.926 1.00 85.12 88 LEU A N 1
ATOM 623 C CA . LEU A 1 88 ? -6.203 6.144 -0.073 1.00 85.12 88 LEU A CA 1
ATOM 624 C C . LEU A 1 88 ? -7.534 5.867 0.616 1.00 85.12 88 LEU A C 1
ATOM 626 O O . LEU A 1 88 ? -7.592 5.157 1.621 1.00 85.12 88 LEU A O 1
ATOM 630 N N . THR A 1 89 ? -8.607 6.366 0.018 1.00 85.75 89 THR A N 1
ATOM 631 C CA . THR A 1 89 ? -9.977 5.975 0.345 1.00 85.75 89 THR A CA 1
ATOM 632 C C . THR A 1 89 ? -10.521 5.180 -0.828 1.00 85.75 89 THR A C 1
ATOM 634 O O . THR A 1 89 ? -10.602 5.683 -1.947 1.00 85.75 89 THR A O 1
ATOM 637 N N . LEU A 1 90 ? -10.846 3.917 -0.589 1.00 77.00 90 LEU A N 1
ATOM 638 C CA . LEU A 1 90 ? -11.305 2.986 -1.607 1.00 77.00 90 LEU A CA 1
ATOM 639 C C . LEU A 1 90 ? -12.792 2.713 -1.401 1.00 77.00 90 LEU A C 1
ATOM 641 O O . LEU A 1 90 ? -13.223 2.362 -0.301 1.00 77.00 90 LEU A O 1
ATOM 645 N N . SER A 1 91 ? -13.572 2.821 -2.473 1.00 75.00 91 SER A N 1
ATOM 646 C CA . SER A 1 91 ? -14.951 2.334 -2.470 1.00 75.00 91 SER A CA 1
ATOM 647 C C . SER A 1 91 ? -14.952 0.815 -2.621 1.00 75.00 91 SER A C 1
ATOM 649 O O . SER A 1 91 ? -14.335 0.275 -3.545 1.00 75.00 91 SER A O 1
ATOM 651 N N . ILE A 1 92 ? -15.648 0.110 -1.729 1.00 68.25 92 ILE A N 1
ATOM 652 C CA . ILE A 1 92 ? -15.787 -1.344 -1.827 1.00 68.25 92 ILE A CA 1
ATOM 653 C C . ILE A 1 92 ? -16.762 -1.646 -2.965 1.00 68.25 92 ILE A C 1
ATOM 655 O O . ILE A 1 92 ? -17.965 -1.445 -2.832 1.00 68.25 92 ILE A O 1
ATOM 659 N N . LYS A 1 93 ? -16.241 -2.119 -4.099 1.00 63.03 93 LYS A N 1
ATOM 660 C CA . LYS A 1 93 ? -17.082 -2.571 -5.216 1.00 63.03 93 LYS A CA 1
ATOM 661 C C . LYS A 1 93 ? -17.448 -4.049 -5.104 1.00 63.03 93 LYS A C 1
ATOM 663 O O . LYS A 1 93 ? -18.562 -4.424 -5.447 1.00 63.03 93 LYS A O 1
ATOM 668 N N . ASP A 1 94 ? -16.507 -4.869 -4.651 1.00 52.53 94 ASP A N 1
ATOM 669 C CA . ASP A 1 94 ? -16.706 -6.300 -4.453 1.00 52.53 94 ASP A CA 1
ATOM 670 C C . ASP A 1 94 ? -15.755 -6.803 -3.360 1.00 52.53 94 ASP A C 1
ATOM 672 O O . ASP A 1 94 ? -14.603 -6.362 -3.277 1.00 52.53 94 ASP A O 1
ATOM 676 N N . SER A 1 95 ? -16.227 -7.707 -2.503 1.00 53.28 95 SER A N 1
ATOM 677 C CA . SER A 1 95 ? -15.387 -8.347 -1.489 1.00 53.28 95 SER A CA 1
ATOM 678 C C . SER A 1 95 ? -14.879 -9.667 -2.055 1.00 53.28 95 SER A C 1
ATOM 680 O O . SER A 1 95 ? -15.682 -10.554 -2.342 1.00 53.28 95 SER A O 1
ATOM 682 N N . CYS A 1 96 ? -13.559 -9.834 -2.194 1.00 48.22 96 CYS A N 1
ATOM 683 C CA . CYS A 1 96 ? -12.993 -11.144 -2.526 1.00 48.22 96 CYS A CA 1
ATOM 684 C C . CYS A 1 96 ? -13.537 -12.182 -1.536 1.00 48.22 96 CYS A C 1
ATOM 686 O O . CYS A 1 96 ? -13.401 -12.002 -0.324 1.00 48.22 96 CYS A O 1
ATOM 688 N N . CYS A 1 97 ? -14.175 -13.242 -2.047 1.00 36.34 97 CYS A N 1
ATOM 689 C CA . CYS A 1 97 ? -14.731 -14.310 -1.226 1.00 36.34 97 CYS A CA 1
ATOM 690 C C . CYS A 1 97 ? -13.729 -14.761 -0.153 1.00 36.34 97 CYS A C 1
ATOM 692 O O . CYS A 1 97 ? -12.538 -14.917 -0.420 1.00 36.34 97 CYS A O 1
ATOM 694 N N . LYS A 1 98 ? -14.278 -14.995 1.041 1.00 38.00 98 LYS A N 1
ATOM 695 C CA . LYS A 1 98 ? -13.710 -15.248 2.380 1.00 38.00 98 LYS A CA 1
ATOM 696 C C . LYS A 1 98 ? -12.490 -16.186 2.527 1.00 38.00 98 LYS A C 1
ATOM 698 O O . LYS A 1 98 ? -12.109 -16.445 3.662 1.00 38.00 98 LYS A O 1
ATOM 703 N N . TYR A 1 99 ? -11.888 -16.706 1.455 1.00 32.06 99 TYR A N 1
ATOM 704 C CA . TYR A 1 99 ? -10.824 -17.711 1.536 1.00 32.06 99 TYR A CA 1
ATOM 705 C C . TYR A 1 99 ? -9.602 -17.532 0.637 1.00 32.06 99 TYR A C 1
ATOM 707 O O . TYR A 1 99 ? -8.610 -18.195 0.918 1.00 32.06 99 TYR A O 1
ATOM 715 N N . ILE A 1 100 ? -9.581 -16.675 -0.389 1.00 34.34 100 ILE A N 1
ATOM 716 C CA . ILE A 1 100 ? -8.371 -16.539 -1.222 1.00 34.34 100 ILE A CA 1
ATOM 717 C C . ILE A 1 100 ? -8.225 -15.090 -1.714 1.00 34.34 100 ILE A C 1
ATOM 719 O O . ILE A 1 100 ? -8.924 -14.636 -2.618 1.00 34.34 100 ILE A O 1
ATOM 723 N N . LEU A 1 101 ? -7.295 -14.351 -1.101 1.00 38.38 101 LEU A N 1
ATOM 724 C CA . LEU A 1 101 ? -6.852 -13.024 -1.538 1.00 38.38 101 LEU A CA 1
ATOM 725 C C . LEU A 1 101 ? -6.094 -13.150 -2.868 1.00 38.38 101 LEU A C 1
ATOM 727 O O . LEU A 1 101 ? -4.890 -13.398 -2.873 1.00 38.38 101 LEU A O 1
ATOM 731 N N . SER A 1 102 ? -6.775 -12.979 -4.003 1.00 38.56 102 SER A N 1
ATOM 732 C CA . SER A 1 102 ? -6.082 -12.917 -5.302 1.00 38.56 102 SER A CA 1
ATOM 733 C C . SER A 1 102 ? -6.427 -11.706 -6.162 1.00 38.56 102 SER A C 1
ATOM 735 O O . SER A 1 102 ? -5.544 -11.241 -6.874 1.00 38.56 102 SER A O 1
ATOM 737 N N . HIS A 1 103 ? -7.622 -11.110 -6.083 1.00 38.56 103 HIS A N 1
ATOM 738 C CA . HIS A 1 103 ? -7.988 -10.040 -7.027 1.00 38.56 103 HIS A CA 1
ATOM 739 C C . HIS A 1 103 ? -8.879 -8.954 -6.406 1.00 38.56 103 HIS A C 1
ATOM 741 O O . HIS A 1 103 ? -10.077 -8.894 -6.657 1.00 38.56 103 HIS A O 1
ATOM 747 N N . ILE A 1 104 ? -8.284 -8.057 -5.612 1.00 42.50 104 ILE A N 1
ATOM 748 C CA . ILE A 1 104 ? -8.922 -6.777 -5.267 1.00 42.50 104 ILE A CA 1
ATOM 749 C C . ILE A 1 104 ? -8.852 -5.870 -6.505 1.00 42.50 104 ILE A C 1
ATOM 751 O O . ILE A 1 104 ? -7.754 -5.510 -6.940 1.00 42.50 104 ILE A O 1
ATOM 755 N N . TYR A 1 105 ? -10.017 -5.524 -7.060 1.00 40.00 105 TYR A N 1
ATOM 756 C CA . TYR A 1 105 ? -10.175 -4.493 -8.087 1.00 40.00 105 TYR A CA 1
ATOM 757 C C . TYR A 1 105 ? -10.461 -3.157 -7.404 1.00 40.00 105 TYR A C 1
ATOM 759 O O . TYR A 1 105 ? -11.531 -2.964 -6.830 1.00 40.00 105 TYR A O 1
ATOM 767 N N . VAL A 1 106 ? -9.503 -2.236 -7.470 1.00 45.00 106 VAL A N 1
ATOM 768 C CA . VAL A 1 106 ? -9.659 -0.880 -6.943 1.00 45.00 106 VAL A CA 1
ATOM 769 C C . VAL A 1 106 ? -10.186 0.018 -8.063 1.00 45.00 106 VAL A C 1
ATOM 771 O O . VAL A 1 106 ? -9.513 0.218 -9.072 1.00 45.00 106 VAL A O 1
ATOM 774 N N . LEU A 1 107 ? -11.404 0.542 -7.912 1.00 35.62 107 LEU A N 1
ATOM 775 C CA . LEU A 1 107 ? -11.954 1.589 -8.775 1.00 35.62 107 LEU A CA 1
ATOM 776 C C . LEU A 1 107 ? -12.222 2.819 -7.908 1.00 35.62 107 LEU A C 1
ATOM 778 O O . LEU A 1 107 ? -13.009 2.751 -6.966 1.00 35.62 107 LEU A O 1
ATOM 782 N N . TYR A 1 108 ? -11.528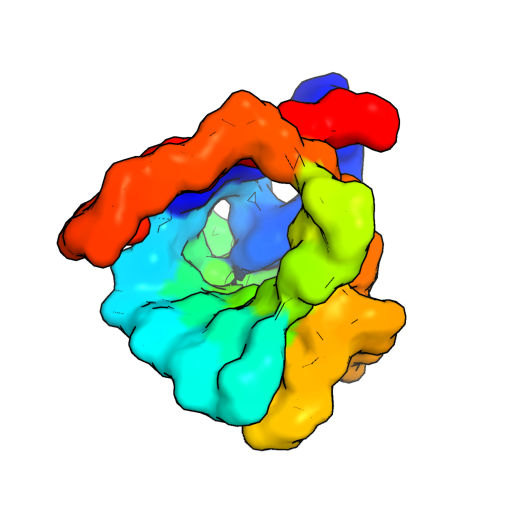 3.913 -8.216 1.00 45.94 108 TYR A N 1
ATOM 783 C CA . TYR A 1 108 ? -11.693 5.202 -7.549 1.00 45.94 108 TYR A CA 1
ATOM 784 C C . TYR A 1 108 ? -12.935 5.926 -8.094 1.00 45.94 108 TYR A C 1
ATOM 786 O O . TYR A 1 108 ? -13.211 5.849 -9.296 1.00 45.94 108 TYR A O 1
ATOM 794 N N . GLN A 1 109 ? -13.665 6.602 -7.204 1.00 35.03 109 GLN A N 1
ATOM 795 C CA . GLN A 1 109 ? -14.544 7.729 -7.532 1.00 35.03 109 GLN A CA 1
ATOM 796 C C . GLN A 1 109 ? -13.873 9.008 -7.047 1.00 35.03 109 GLN A C 1
ATOM 798 O O . GLN A 1 109 ? -13.220 8.933 -5.981 1.00 35.03 109 GLN A O 1
#

pLDDT: mean 80.0, std 17.36, range [32.06, 94.31]

Radius of gyration: 12.85 Å; chains: 1; bounding box: 35×27×32 Å

InterPro domains:
  IPR055470 Domain of unknown function DUF7042 [PF23069] (1-83)

Foldseek 3Di:
DADDCVQPVQDFQLEPRRDWAWDDWDDDPQKIKTKIARPDDDPDPSHARIKIWIWGDDPQKIKIWIAHDHDDPPDDSPAHDPRTSGIDIFHPPDDDPPPDPDDDDTDDD

Secondary structure (DSSP, 8-state):
-B--TTT--S--TT-SS-B-EEEEEEEETTEEEEEEE--S---STT--SEEEEEEEEETTEEEEEEEESSPPTT--TTS--TT---EEEEE-S-PPPTT-----B----

Organism: Magallana gigas (NCBI:txid29159)

Sequence (109 aa):
MTFDYSKCSTVQAFSQEGIVSCVYSTLVGSTYFASVLNPGEVASSTYNRFTCFALSENGGQVMMSDSAGSCAAGQSPTTKATTGSGVLTLSIKDSCCKYILSHIYVLYQ